Protein AF-A0A1G2T1X1-F1 (afdb_monomer_lite)

Foldseek 3Di:
DDDDPDPPPPPDVVVVVDDDDPPDPVSVVVVVVVVVVVVVVVLLPDDLVVLVVQLVCLCVPFQVVLVVLCCCLVVCVVPDDPPVVVNPVSNVVSCVRNVVSVVSNVSSVCSVPVD

Organism: NCBI:txid1802737

Sequence (115 aa):
MNFEKEKSVRLNPEKFGMQQPKGDPMGMNQMITGMYRNMGEVSSSRPLWVKVFAILLSLIALVLPGGFLLFMTFGFGLDFTNDSFQFIVPLLFGFVLFGAGVKIVYSNTKSIFTK

Radius of gyration: 24.01 Å; chains: 1; bounding box: 60×60×45 Å

Secondary structure (DSSP, 8-state):
------------GGGGT-PPP-S-HHHHHHHHHHHHHHHHHHHHSS-HHHHHHHHHHHIIIIIHHHHHHHHHHHHHTTTS-S-HHHHHHHHHHHHHHHHHHHHHHHHHHHHHH--

pLDDT: mean 70.01, std 17.15, range [36.19, 93.0]

Structure (mmCIF, N/CA/C/O backbone):
data_AF-A0A1G2T1X1-F1
#
_entry.id   AF-A0A1G2T1X1-F1
#
loop_
_atom_site.group_PDB
_atom_site.id
_atom_site.type_symbol
_atom_site.label_atom_id
_atom_site.label_alt_id
_atom_site.label_comp_id
_atom_site.label_asym_id
_atom_site.label_entity_id
_atom_site.label_seq_id
_atom_site.pdbx_PDB_ins_code
_atom_site.Cartn_x
_atom_site.Cartn_y
_atom_site.Cartn_z
_atom_site.occupancy
_atom_site.B_iso_or_equiv
_atom_site.auth_seq_id
_atom_site.auth_comp_id
_atom_site.auth_asym_id
_atom_site.auth_atom_id
_atom_site.pdbx_PDB_model_num
ATOM 1 N N . MET A 1 1 ? -36.552 -49.347 12.010 1.00 36.19 1 MET A N 1
ATOM 2 C CA . MET A 1 1 ? -35.426 -48.476 11.613 1.00 36.19 1 MET A CA 1
ATOM 3 C C . MET A 1 1 ? -35.785 -47.052 11.997 1.00 36.19 1 MET A C 1
ATOM 5 O O . MET A 1 1 ? -36.778 -46.539 11.500 1.00 36.19 1 MET A O 1
ATOM 9 N N . ASN A 1 2 ? -35.053 -46.480 12.954 1.00 38.59 2 ASN A N 1
ATOM 10 C CA . ASN A 1 2 ? -35.226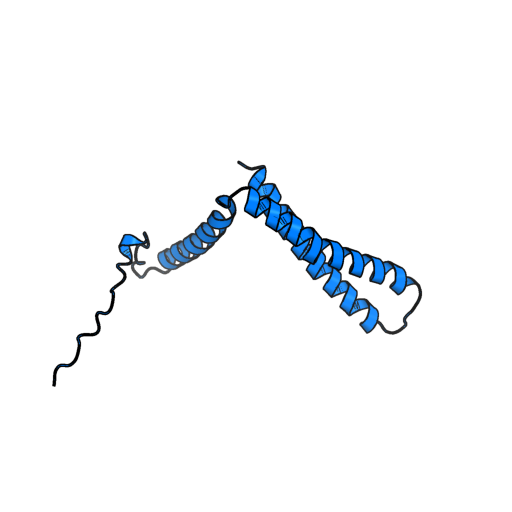 -45.105 13.421 1.00 38.59 2 ASN A CA 1
ATOM 11 C C . ASN A 1 2 ? -34.488 -44.167 12.465 1.00 38.59 2 ASN A C 1
ATOM 13 O O . ASN A 1 2 ? -33.270 -44.265 12.356 1.00 38.59 2 ASN A O 1
ATOM 17 N N . PHE A 1 3 ? -35.210 -43.272 11.795 1.00 48.31 3 PHE A N 1
ATOM 18 C CA . PHE A 1 3 ? -34.599 -42.159 11.075 1.00 48.31 3 PHE A CA 1
ATOM 19 C C . PHE A 1 3 ? -34.485 -40.977 12.039 1.00 48.31 3 PHE A C 1
ATOM 21 O O . PHE A 1 3 ? -35.492 -40.454 12.523 1.00 48.31 3 PHE A O 1
ATOM 28 N N . GLU A 1 4 ? -33.246 -40.615 12.371 1.00 45.94 4 GLU A N 1
ATOM 29 C CA . GLU A 1 4 ? -32.915 -39.418 13.135 1.00 45.94 4 GLU A CA 1
ATOM 30 C C . GLU A 1 4 ? -33.541 -38.187 12.473 1.00 45.94 4 GLU A C 1
ATOM 32 O O . GLU A 1 4 ? -33.328 -37.905 11.295 1.00 45.94 4 GLU A O 1
ATOM 37 N N . LYS A 1 5 ? -34.336 -37.447 13.251 1.00 43.75 5 LYS A N 1
ATOM 38 C CA . LYS A 1 5 ? -34.820 -36.123 12.872 1.00 43.75 5 LYS A CA 1
ATOM 39 C C . LYS A 1 5 ? -33.620 -35.192 12.758 1.00 43.75 5 LYS A C 1
ATOM 41 O O . LYS A 1 5 ? -33.076 -34.758 13.774 1.00 43.75 5 LYS A O 1
ATOM 46 N N . GLU A 1 6 ? -33.269 -34.846 11.529 1.00 43.47 6 GLU A N 1
ATOM 47 C CA . GLU A 1 6 ? -32.408 -33.715 11.216 1.00 43.47 6 GLU A CA 1
ATOM 48 C C . GLU A 1 6 ? -32.986 -32.463 11.901 1.00 43.47 6 GLU A C 1
ATOM 50 O O . GLU A 1 6 ? -34.035 -31.928 11.529 1.00 43.47 6 GLU A O 1
ATOM 55 N N . LYS A 1 7 ? -32.343 -32.020 12.985 1.00 43.25 7 LYS A N 1
ATOM 56 C CA . LYS A 1 7 ? -32.643 -30.742 13.631 1.00 43.25 7 LYS A CA 1
ATOM 57 C C . LYS A 1 7 ? -32.166 -29.650 12.678 1.00 43.25 7 LYS A C 1
ATOM 59 O O . LYS A 1 7 ? -31.046 -29.161 12.797 1.00 43.25 7 LYS A O 1
ATOM 64 N N . SER A 1 8 ? -33.020 -29.241 11.742 1.00 48.62 8 SER A N 1
ATOM 65 C CA . SER A 1 8 ? -32.819 -27.986 11.025 1.00 48.62 8 SER A CA 1
ATOM 66 C C . SER A 1 8 ? -32.834 -26.871 12.073 1.00 48.62 8 SER A C 1
ATOM 68 O O . SER A 1 8 ? -33.894 -26.521 12.604 1.00 48.62 8 SER A O 1
ATOM 70 N N . VAL A 1 9 ? -31.660 -26.361 12.442 1.00 51.38 9 VAL A N 1
ATOM 71 C CA . VAL A 1 9 ? -31.529 -25.184 13.299 1.00 51.38 9 VAL A CA 1
ATOM 72 C C . VAL A 1 9 ? -32.101 -24.021 12.500 1.00 51.38 9 VAL A C 1
ATOM 74 O O . VAL A 1 9 ? -31.425 -23.416 11.673 1.00 51.38 9 VAL A O 1
ATOM 77 N N . ARG A 1 10 ? -33.392 -23.743 12.698 1.00 48.94 10 ARG A N 1
ATOM 78 C CA . ARG A 1 10 ? -34.039 -22.548 12.167 1.00 48.94 10 ARG A CA 1
ATOM 79 C C . ARG A 1 10 ? -33.440 -21.365 12.914 1.00 48.94 10 ARG A C 1
ATOM 81 O O . ARG A 1 10 ? -33.879 -21.023 14.010 1.00 48.94 10 ARG A O 1
ATOM 88 N N . LEU A 1 11 ? -32.379 -20.800 12.345 1.00 53.72 11 LEU A N 1
ATOM 89 C CA . LEU A 1 11 ? -31.819 -19.525 12.767 1.00 53.72 11 LEU A CA 1
ATOM 90 C C . LEU A 1 11 ? -32.950 -18.504 12.680 1.00 53.72 11 LEU A C 1
ATOM 92 O O . LEU A 1 11 ? -33.397 -18.178 11.586 1.00 53.72 11 LEU A O 1
ATOM 96 N N . ASN A 1 12 ? -33.467 -18.081 13.834 1.00 50.31 12 ASN A N 1
ATOM 97 C CA . ASN A 1 12 ? -34.538 -17.099 13.902 1.00 50.31 12 ASN A CA 1
ATOM 98 C C . ASN A 1 12 ? -33.972 -15.741 13.437 1.00 50.31 12 ASN A C 1
ATOM 100 O O . ASN A 1 12 ? -33.152 -15.165 14.160 1.00 50.31 12 ASN A O 1
ATOM 104 N N . PRO A 1 13 ? -34.363 -15.231 12.255 1.00 51.38 13 PRO A N 1
ATOM 105 C CA . PRO A 1 13 ? -33.802 -14.002 11.698 1.00 51.38 13 PRO A CA 1
ATOM 106 C C . PRO A 1 13 ? -34.148 -12.761 12.536 1.00 51.38 13 PRO A C 1
ATOM 108 O O . PRO A 1 13 ? -33.414 -11.775 12.492 1.00 51.38 13 PRO A O 1
ATOM 111 N N . GLU A 1 14 ? -35.187 -12.826 13.376 1.00 50.16 14 GLU A N 1
ATOM 112 C CA . GLU A 1 14 ? -35.569 -11.732 14.278 1.00 50.16 14 GLU A CA 1
ATOM 113 C C . GLU A 1 14 ? -34.532 -11.492 15.386 1.00 50.16 14 GLU A C 1
ATOM 115 O O . GLU A 1 14 ? -34.339 -10.356 15.813 1.00 50.16 14 GLU A O 1
ATOM 120 N N . LYS A 1 15 ? -33.783 -12.527 15.804 1.00 49.31 15 LYS A N 1
ATOM 121 C CA . LYS A 1 15 ? -32.687 -12.378 16.783 1.00 49.31 15 LYS A CA 1
ATOM 122 C C . LYS A 1 15 ? -31.445 -11.684 16.215 1.00 49.31 15 LYS A C 1
ATOM 124 O O . LYS A 1 15 ? -30.588 -11.276 16.992 1.00 49.31 15 LYS A O 1
ATOM 129 N N . PHE A 1 16 ? -31.350 -11.538 14.893 1.00 55.50 16 PHE A N 1
ATOM 130 C CA . PHE A 1 16 ? -30.242 -10.865 14.208 1.00 55.50 16 PHE A CA 1
ATOM 131 C C . PHE A 1 16 ? -30.593 -9.436 13.761 1.00 55.50 16 PHE A C 1
ATOM 133 O O . PHE A 1 16 ? -29.836 -8.829 13.008 1.00 55.50 16 PHE A O 1
ATOM 140 N N . GLY A 1 17 ? -31.735 -8.890 14.200 1.00 47.12 17 GLY A N 1
ATOM 141 C CA . GLY A 1 17 ? -32.151 -7.522 13.870 1.00 47.12 17 GLY A CA 1
ATOM 142 C C . GLY A 1 17 ? -32.524 -7.311 12.399 1.00 47.12 17 GLY A C 1
ATOM 143 O O . GLY A 1 17 ? -32.709 -6.175 11.971 1.00 47.12 17 GLY A O 1
ATOM 144 N N . MET A 1 18 ? -32.651 -8.383 11.613 1.00 54.22 18 MET A N 1
ATOM 145 C CA . MET A 1 18 ? -33.078 -8.288 10.223 1.00 54.22 18 MET A CA 1
ATOM 146 C C . MET A 1 18 ? -34.601 -8.367 10.159 1.00 54.22 18 MET A C 1
ATOM 148 O O . MET A 1 18 ? -35.184 -9.450 10.191 1.00 54.22 18 MET A O 1
ATOM 152 N N . GLN A 1 19 ? -35.248 -7.202 10.069 1.00 55.16 19 GLN A N 1
ATOM 153 C CA . GLN A 1 19 ? -36.648 -7.122 9.658 1.00 55.16 19 GLN A CA 1
ATOM 154 C C . GLN A 1 19 ? -36.761 -7.696 8.243 1.00 55.16 19 GLN A C 1
ATOM 156 O O . GLN A 1 19 ? -36.113 -7.211 7.315 1.00 55.16 19 GLN A O 1
ATOM 161 N N . GLN A 1 20 ? -37.553 -8.759 8.088 1.00 52.06 20 GLN A N 1
ATOM 162 C CA . GLN A 1 20 ? -37.836 -9.331 6.775 1.00 52.06 20 GLN A CA 1
ATOM 163 C C . GLN A 1 20 ? -38.532 -8.275 5.902 1.00 52.06 20 GLN A C 1
ATOM 165 O O . GLN A 1 20 ? -39.511 -7.669 6.354 1.00 52.06 20 GLN A O 1
ATOM 170 N N . PRO A 1 21 ? -38.057 -8.033 4.668 1.00 50.00 21 PRO A N 1
ATOM 171 C CA . PRO A 1 21 ? -38.654 -7.031 3.804 1.00 50.00 21 PRO A CA 1
ATOM 172 C C . PRO A 1 21 ? -40.054 -7.497 3.400 1.00 50.00 21 PRO A C 1
ATOM 174 O O . PRO A 1 21 ? -40.229 -8.559 2.802 1.00 50.00 21 PRO A O 1
ATOM 177 N N . LYS A 1 22 ? -41.070 -6.694 3.720 1.00 52.50 22 LYS A N 1
ATOM 178 C CA . LYS A 1 22 ? -42.429 -6.878 3.207 1.00 52.50 22 LYS A CA 1
ATOM 179 C C . LYS A 1 22 ? -42.455 -6.502 1.728 1.00 52.50 22 LYS A C 1
ATOM 181 O O . LYS A 1 22 ? -42.821 -5.380 1.437 1.00 52.50 22 LYS A O 1
ATOM 186 N N . GLY A 1 23 ? -42.016 -7.391 0.835 1.00 53.09 23 GLY A N 1
ATOM 187 C CA . GLY A 1 23 ? -42.311 -7.407 -0.613 1.00 53.09 23 GLY A CA 1
ATOM 188 C C . GLY A 1 23 ? -42.021 -6.159 -1.468 1.00 53.09 23 GLY A C 1
ATOM 189 O O . GLY A 1 23 ? -42.134 -6.245 -2.685 1.00 53.09 23 GLY A O 1
ATOM 190 N N . ASP A 1 24 ? -41.638 -5.028 -0.879 1.00 55.34 24 ASP A N 1
ATOM 191 C CA . ASP A 1 24 ? -41.511 -3.746 -1.549 1.00 55.34 24 ASP A CA 1
ATOM 192 C C . ASP A 1 24 ? -40.065 -3.534 -2.013 1.00 55.34 24 ASP A C 1
ATOM 194 O O . ASP A 1 24 ? -39.126 -3.673 -1.214 1.00 55.34 24 ASP A O 1
ATOM 198 N N . PRO A 1 25 ? -39.850 -3.115 -3.274 1.00 54.81 25 PRO A N 1
ATOM 199 C CA . PRO A 1 25 ? -38.514 -2.864 -3.820 1.00 54.81 25 PRO A CA 1
ATOM 200 C C . PRO A 1 25 ? -37.734 -1.809 -3.015 1.00 54.81 25 PRO A C 1
ATOM 202 O O . PRO A 1 25 ? -36.504 -1.838 -2.960 1.00 54.81 25 PRO A O 1
ATOM 205 N N . MET A 1 26 ? -38.439 -0.918 -2.310 1.00 53.53 26 MET A N 1
ATOM 206 C CA . MET A 1 26 ? -37.847 0.092 -1.431 1.00 53.53 26 MET A CA 1
ATOM 207 C C . MET A 1 26 ? -37.266 -0.512 -0.139 1.00 53.53 26 MET A C 1
ATOM 209 O O . MET A 1 26 ? -36.222 -0.059 0.333 1.00 53.53 26 MET A O 1
ATOM 213 N N . GLY A 1 27 ? -37.873 -1.581 0.389 1.00 54.59 27 GLY A N 1
ATOM 214 C CA . GLY A 1 27 ? -37.387 -2.310 1.566 1.00 54.59 27 GLY A CA 1
ATOM 215 C C . GLY A 1 27 ? -36.140 -3.149 1.276 1.00 54.59 27 GLY A C 1
ATOM 216 O O . GLY A 1 27 ? -35.219 -3.188 2.092 1.00 54.59 27 GLY A O 1
ATOM 217 N N . MET A 1 28 ? -36.047 -3.748 0.082 1.00 54.69 28 MET A N 1
ATOM 218 C CA . MET A 1 28 ? -34.822 -4.430 -0.365 1.00 54.69 28 MET A CA 1
ATOM 219 C C . MET A 1 28 ? -33.654 -3.453 -0.520 1.00 54.69 28 MET A C 1
ATOM 221 O O . MET A 1 28 ? -32.549 -3.747 -0.069 1.00 54.69 28 MET A O 1
ATOM 225 N N . ASN A 1 29 ? -33.893 -2.264 -1.080 1.00 55.94 29 ASN A N 1
ATOM 226 C CA . ASN A 1 29 ? -32.842 -1.260 -1.233 1.00 55.94 29 ASN A CA 1
ATOM 227 C C . ASN A 1 29 ? -32.341 -0.740 0.123 1.00 55.94 29 ASN A C 1
ATOM 229 O O . ASN A 1 29 ? -31.138 -0.574 0.316 1.00 55.94 29 ASN A O 1
ATOM 233 N N . GLN A 1 30 ? -33.236 -0.543 1.094 1.00 59.88 30 GLN A N 1
ATOM 234 C CA . GLN A 1 30 ? -32.860 -0.171 2.462 1.00 59.88 30 GLN A CA 1
ATOM 235 C C . GLN A 1 30 ? -32.080 -1.279 3.176 1.00 59.88 30 GLN A C 1
ATOM 237 O O . GLN A 1 30 ? -31.117 -0.977 3.874 1.00 59.88 30 GLN A O 1
ATOM 242 N N . MET A 1 31 ? -32.435 -2.549 2.966 1.00 61.25 31 MET A N 1
ATOM 243 C CA . MET A 1 31 ? -31.714 -3.684 3.548 1.00 61.25 31 MET A CA 1
ATOM 244 C C . MET A 1 31 ? -30.306 -3.819 2.961 1.00 61.25 31 MET A C 1
ATOM 246 O O . MET A 1 31 ? -29.342 -3.963 3.708 1.00 61.25 31 MET A O 1
ATOM 250 N N . ILE A 1 32 ? -30.164 -3.687 1.641 1.00 58.69 32 ILE A N 1
ATOM 251 C CA . ILE A 1 32 ? -28.866 -3.702 0.955 1.00 58.69 32 ILE A CA 1
ATOM 252 C C . ILE A 1 32 ? -28.018 -2.505 1.403 1.00 58.69 32 ILE A C 1
ATOM 254 O O . ILE A 1 32 ? -26.859 -2.665 1.782 1.00 58.69 32 ILE A O 1
ATOM 258 N N . THR A 1 33 ? -28.608 -1.310 1.454 1.00 55.94 33 THR A N 1
ATOM 259 C CA . THR A 1 33 ? -27.921 -0.101 1.933 1.00 55.94 33 THR A CA 1
ATOM 260 C C . THR A 1 33 ? -27.521 -0.235 3.403 1.00 55.94 33 THR A C 1
ATOM 262 O O . THR A 1 33 ? -26.415 0.151 3.768 1.00 55.94 33 THR A O 1
ATOM 265 N N . GLY A 1 34 ? -28.370 -0.833 4.241 1.00 58.03 34 GLY A N 1
ATOM 266 C CA . GLY A 1 34 ? -28.085 -1.144 5.642 1.00 58.03 34 GLY A CA 1
ATOM 267 C C . GLY A 1 34 ? -26.967 -2.173 5.802 1.00 58.03 34 GLY A C 1
ATOM 268 O O . GLY A 1 34 ? -26.102 -2.000 6.653 1.00 58.03 34 GLY A O 1
ATOM 269 N N . MET A 1 35 ? -26.907 -3.192 4.941 1.00 58.09 35 MET A N 1
ATOM 270 C CA . MET A 1 35 ? -25.799 -4.151 4.908 1.00 58.09 35 MET A CA 1
ATOM 271 C C . MET A 1 35 ? -24.478 -3.477 4.519 1.00 58.09 35 MET A C 1
ATOM 273 O O . MET A 1 35 ? -23.485 -3.650 5.224 1.00 58.09 35 MET A O 1
ATOM 277 N N . TYR A 1 36 ? -24.457 -2.649 3.470 1.00 53.66 36 TYR A N 1
ATOM 278 C CA . TYR A 1 36 ? -23.255 -1.897 3.080 1.00 53.66 36 TYR A CA 1
ATOM 279 C C . TYR A 1 36 ? -22.835 -0.865 4.134 1.00 53.66 36 TYR A C 1
ATOM 281 O O . TYR A 1 36 ? -21.644 -0.684 4.393 1.00 53.66 36 TYR A O 1
ATOM 289 N N . ARG A 1 37 ? -23.803 -0.211 4.779 1.00 51.53 37 ARG A N 1
ATOM 290 C CA . ARG A 1 37 ? -23.565 0.768 5.844 1.00 51.53 37 ARG A CA 1
ATOM 291 C C . ARG A 1 37 ? -23.009 0.105 7.103 1.00 51.53 37 ARG A C 1
ATOM 293 O O . ARG A 1 37 ? -22.003 0.574 7.626 1.00 51.53 37 ARG A O 1
ATOM 300 N N . ASN A 1 38 ? -23.565 -1.035 7.507 1.00 50.19 38 ASN A N 1
ATOM 301 C CA . ASN A 1 38 ? -23.063 -1.815 8.637 1.00 50.19 38 ASN A CA 1
ATOM 302 C C . ASN A 1 38 ? -21.677 -2.408 8.344 1.00 50.19 38 ASN A C 1
ATOM 304 O O . ASN A 1 38 ? -20.828 -2.411 9.229 1.00 50.19 38 ASN A O 1
ATOM 308 N N . MET A 1 39 ? -21.382 -2.823 7.104 1.00 53.16 39 MET A N 1
ATOM 309 C CA . MET A 1 39 ? -20.017 -3.206 6.700 1.00 53.16 39 MET A CA 1
ATOM 310 C C . MET A 1 39 ? -19.024 -2.036 6.807 1.00 53.16 39 MET A C 1
ATOM 312 O O . MET A 1 39 ? -17.870 -2.240 7.193 1.00 53.16 39 MET A O 1
ATOM 316 N N . GLY A 1 40 ? -19.470 -0.810 6.519 1.00 50.50 40 GLY A N 1
ATOM 317 C CA . GLY A 1 40 ? -18.700 0.414 6.749 1.00 50.50 40 GLY A CA 1
ATOM 318 C C . GLY A 1 40 ? -18.454 0.705 8.235 1.00 50.50 40 GLY A C 1
ATOM 319 O O . GLY A 1 40 ? -17.359 1.129 8.607 1.00 50.50 40 GLY A O 1
ATOM 320 N N . GLU A 1 41 ? -19.420 0.410 9.106 1.00 48.81 41 GLU A N 1
ATOM 321 C CA . GLU A 1 41 ? -19.304 0.605 10.560 1.00 48.81 41 GLU A CA 1
ATOM 322 C C . GLU A 1 41 ? -18.331 -0.379 11.231 1.00 48.81 41 GLU A C 1
ATOM 324 O O . GLU A 1 41 ? -17.623 0.016 12.161 1.00 48.81 41 GLU A O 1
ATOM 329 N N . VAL A 1 42 ? -18.163 -1.605 10.710 1.00 50.19 42 VAL A N 1
ATOM 330 C CA . VAL A 1 42 ? -17.127 -2.551 11.198 1.00 50.19 42 VAL A CA 1
ATOM 331 C C . VAL A 1 42 ? -15.703 -2.008 10.993 1.00 50.19 42 VAL A C 1
ATOM 333 O O . VAL A 1 42 ? -14.765 -2.419 11.675 1.00 50.19 42 VAL A O 1
ATOM 336 N N . SER A 1 43 ? -15.495 -1.057 10.076 1.00 52.75 43 SER A N 1
ATOM 337 C CA . SER A 1 43 ? -14.214 -0.344 9.953 1.00 52.75 43 SER A CA 1
ATOM 338 C C . SER A 1 43 ? -13.982 0.648 11.100 1.00 52.75 43 SER A C 1
ATOM 340 O O . SER A 1 43 ? -12.837 0.875 11.494 1.00 52.75 43 SER A O 1
ATOM 342 N N . SER A 1 44 ? -15.048 1.247 11.633 1.00 55.88 44 SER A N 1
ATOM 343 C CA . SER A 1 44 ? -14.985 2.286 12.667 1.00 55.88 44 SER A CA 1
ATOM 344 C C . SER A 1 44 ? -14.669 1.704 14.048 1.00 55.88 44 SER A C 1
ATOM 346 O O . SER A 1 44 ? -13.821 2.237 14.770 1.00 55.88 44 SER A O 1
ATOM 348 N N . SER A 1 45 ? -15.256 0.549 14.369 1.00 62.91 45 SER A N 1
ATOM 349 C CA . SER A 1 45 ? -15.172 -0.114 15.679 1.00 62.91 45 SER A CA 1
ATOM 350 C C . SER A 1 45 ? -13.917 -0.967 15.902 1.00 62.91 45 SER A C 1
ATOM 352 O O . SER A 1 45 ? -13.773 -1.589 16.954 1.00 62.91 45 SER A O 1
ATOM 354 N N . ARG A 1 46 ? -12.974 -0.999 14.948 1.00 71.00 46 ARG A N 1
ATOM 355 C CA . ARG A 1 46 ? -11.738 -1.785 15.104 1.00 71.00 46 ARG A CA 1
ATOM 356 C C . ARG A 1 46 ? -10.875 -1.250 16.257 1.00 71.00 46 ARG A C 1
ATOM 358 O O . ARG A 1 46 ? -10.728 -0.028 16.376 1.00 71.00 46 ARG A O 1
ATOM 365 N N . PRO A 1 47 ? -10.235 -2.131 17.052 1.00 80.94 47 PRO A N 1
ATOM 366 C CA . PRO A 1 47 ? -9.277 -1.713 18.071 1.00 80.94 47 PRO A CA 1
ATOM 367 C C . PRO A 1 47 ? -8.151 -0.878 17.451 1.00 80.94 47 PRO A C 1
ATOM 369 O O . PRO A 1 47 ? -7.702 -1.163 16.339 1.00 80.94 47 PRO A O 1
ATOM 372 N N . LEU A 1 48 ? -7.657 0.129 18.181 1.00 82.69 48 LEU A N 1
ATOM 373 C CA . LEU A 1 48 ? -6.619 1.047 17.689 1.00 82.69 48 LEU A CA 1
ATOM 374 C C . LEU A 1 48 ? -5.368 0.296 17.200 1.00 82.69 48 LEU A C 1
ATOM 376 O O . LEU A 1 48 ? -4.839 0.610 16.138 1.00 82.69 48 LEU A O 1
ATOM 380 N N . TRP A 1 49 ? -4.953 -0.750 17.921 1.00 82.06 49 TRP A N 1
ATOM 381 C CA . TRP A 1 49 ? -3.792 -1.565 17.555 1.00 82.06 49 TRP A CA 1
ATOM 382 C C . TRP A 1 49 ? -3.963 -2.279 16.206 1.00 82.06 49 TRP A C 1
ATOM 384 O O . TRP A 1 49 ? -3.021 -2.349 15.424 1.00 82.06 49 TRP A O 1
ATOM 394 N N . VAL A 1 50 ? -5.186 -2.708 15.869 1.00 85.62 50 VAL A N 1
ATOM 395 C CA . VAL A 1 50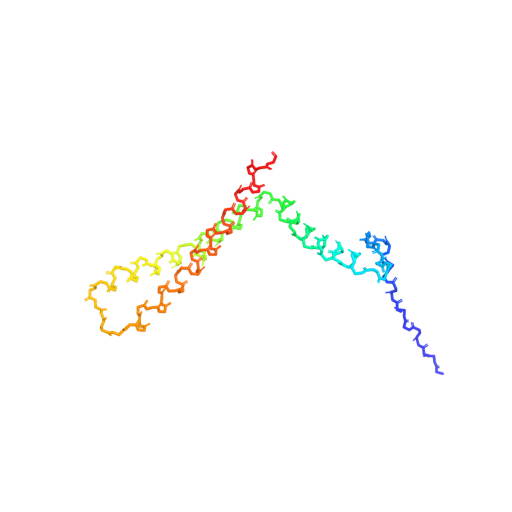 ? -5.500 -3.317 14.565 1.00 85.62 50 VAL A CA 1
ATOM 396 C C . VAL A 1 50 ? -5.380 -2.290 13.438 1.00 85.62 50 VAL A C 1
ATOM 398 O O . VAL A 1 50 ? -4.860 -2.608 12.370 1.00 85.62 50 VAL A O 1
ATOM 401 N N . LYS A 1 51 ? -5.822 -1.046 13.671 1.00 82.69 51 LYS A N 1
ATOM 402 C CA . LYS A 1 51 ? -5.699 0.046 12.689 1.00 82.69 51 LYS A CA 1
ATOM 403 C C . LYS A 1 51 ? -4.231 0.409 12.446 1.00 82.69 51 LYS A C 1
ATOM 405 O O . LYS A 1 51 ? -3.820 0.538 11.298 1.00 82.69 51 LYS A O 1
ATOM 410 N N . VAL A 1 52 ? -3.432 0.509 13.511 1.00 86.38 52 VAL A N 1
ATOM 411 C CA . VAL A 1 52 ? -1.986 0.784 13.419 1.00 86.38 52 VAL A CA 1
ATOM 412 C C . VAL A 1 52 ? -1.253 -0.351 12.704 1.00 86.38 52 VAL A C 1
ATOM 414 O O . VAL A 1 52 ? -0.461 -0.094 11.801 1.00 86.38 52 VAL A O 1
ATOM 417 N N . PHE A 1 53 ? -1.558 -1.606 13.040 1.00 89.31 53 PHE A N 1
ATOM 418 C CA . PHE A 1 53 ? -0.972 -2.762 12.365 1.00 89.31 53 PHE A CA 1
ATOM 419 C C . PHE A 1 53 ? -1.318 -2.791 10.871 1.00 89.31 53 PHE A C 1
ATOM 421 O O . PHE A 1 53 ? -0.439 -3.012 10.043 1.00 89.31 53 PHE A O 1
ATOM 428 N N . ALA A 1 54 ? -2.568 -2.494 10.504 1.00 87.00 54 ALA A N 1
ATOM 429 C CA . ALA A 1 54 ? -2.980 -2.404 9.104 1.00 87.00 54 ALA A CA 1
ATOM 430 C C . ALA A 1 54 ? -2.241 -1.293 8.338 1.00 87.00 54 ALA A C 1
ATOM 432 O O . ALA A 1 54 ? -1.893 -1.487 7.174 1.00 87.00 54 ALA A O 1
ATOM 433 N N . ILE A 1 55 ? -1.967 -0.152 8.981 1.00 88.19 55 ILE A N 1
ATOM 434 C CA . ILE A 1 55 ? -1.156 0.929 8.400 1.00 88.19 55 ILE A CA 1
ATOM 435 C C . ILE A 1 55 ? 0.279 0.448 8.162 1.00 88.19 55 ILE A C 1
ATOM 437 O O . ILE A 1 55 ? 0.776 0.583 7.048 1.00 88.19 55 ILE A O 1
ATOM 441 N N . LEU A 1 56 ? 0.927 -0.149 9.168 1.00 91.12 56 LEU A N 1
ATOM 442 C CA . LEU A 1 56 ? 2.299 -0.662 9.046 1.00 91.12 56 LEU A CA 1
ATOM 443 C C . LEU A 1 56 ? 2.411 -1.734 7.959 1.00 91.12 56 LEU A C 1
ATOM 445 O O . LEU A 1 56 ? 3.307 -1.677 7.117 1.00 91.12 56 LEU A O 1
ATOM 449 N N . LEU A 1 57 ? 1.468 -2.675 7.938 1.00 91.44 57 LEU A N 1
ATOM 450 C CA . LEU A 1 57 ? 1.427 -3.729 6.934 1.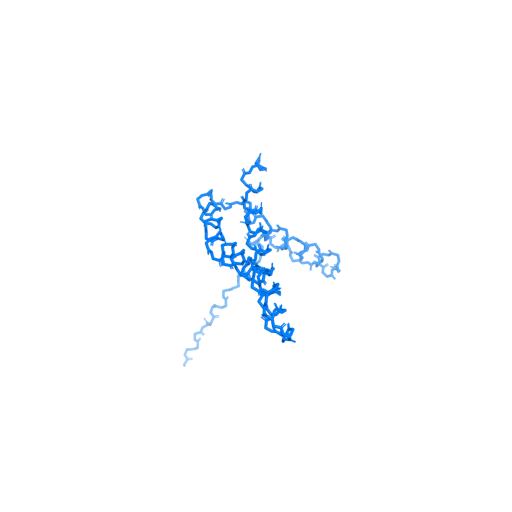00 91.44 57 LEU A CA 1
ATOM 451 C C . LEU A 1 57 ? 1.215 -3.149 5.532 1.00 91.44 57 LEU A C 1
ATOM 453 O O . LEU A 1 57 ? 1.902 -3.550 4.601 1.00 91.44 57 LEU A O 1
ATOM 457 N N . SER A 1 58 ? 0.313 -2.175 5.382 1.00 91.38 58 SER A N 1
ATOM 458 C CA . SER A 1 58 ? 0.089 -1.480 4.109 1.00 91.38 58 SER A CA 1
ATOM 459 C C . SER A 1 58 ? 1.340 -0.743 3.629 1.00 91.38 58 SER A C 1
ATOM 461 O O . SER A 1 58 ? 1.688 -0.806 2.449 1.00 91.38 58 SER A O 1
ATOM 463 N N . LEU A 1 59 ? 2.056 -0.078 4.540 1.00 90.00 59 LEU A N 1
ATOM 464 C CA . LEU A 1 59 ? 3.291 0.623 4.203 1.00 90.00 59 LEU A CA 1
ATOM 465 C C . LEU A 1 59 ? 4.342 -0.342 3.645 1.00 90.00 59 LEU A C 1
ATOM 467 O O . LEU A 1 59 ? 4.909 -0.075 2.590 1.00 90.00 59 LEU A O 1
ATOM 471 N N . ILE A 1 60 ? 4.554 -1.480 4.306 1.00 91.56 60 ILE A N 1
ATOM 472 C CA . ILE A 1 60 ? 5.585 -2.453 3.918 1.00 91.56 60 ILE A CA 1
ATOM 473 C C . ILE A 1 60 ? 5.173 -3.273 2.690 1.00 91.56 60 ILE A C 1
ATOM 475 O O . ILE A 1 60 ? 6.002 -3.525 1.824 1.00 91.56 60 ILE A O 1
ATOM 479 N N . ALA A 1 61 ? 3.911 -3.697 2.602 1.00 89.69 61 ALA A N 1
ATOM 480 C CA . ALA A 1 61 ? 3.458 -4.624 1.565 1.00 89.69 61 ALA A CA 1
ATOM 481 C C . ALA A 1 61 ? 3.004 -3.935 0.271 1.00 89.69 61 ALA A C 1
ATOM 483 O O . ALA A 1 61 ? 3.024 -4.562 -0.785 1.00 89.69 61 ALA A O 1
ATOM 484 N N . LEU A 1 62 ? 2.566 -2.673 0.336 1.00 92.38 62 LEU A N 1
ATOM 485 C CA . LEU A 1 62 ? 1.947 -1.983 -0.801 1.00 92.38 62 LEU A CA 1
ATOM 486 C C . LEU A 1 62 ? 2.657 -0.676 -1.143 1.00 92.38 62 LEU A C 1
ATOM 488 O O . LEU A 1 62 ? 3.076 -0.490 -2.284 1.00 92.38 62 LEU A O 1
ATOM 492 N N . VAL A 1 63 ? 2.820 0.222 -0.167 1.00 89.69 63 VAL A N 1
ATOM 493 C CA . VAL A 1 63 ? 3.347 1.573 -0.428 1.00 89.69 63 VAL A CA 1
ATOM 494 C C . VAL A 1 63 ? 4.829 1.534 -0.785 1.00 89.69 63 VAL A C 1
ATOM 496 O O . VAL A 1 63 ? 5.208 2.114 -1.797 1.00 89.69 63 VAL A O 1
ATOM 499 N N . LEU A 1 64 ? 5.664 0.842 -0.004 1.00 91.00 64 LEU A N 1
ATOM 500 C CA . LEU A 1 64 ? 7.096 0.727 -0.294 1.00 91.00 64 LEU A CA 1
ATOM 501 C C . LEU A 1 64 ? 7.360 -0.022 -1.612 1.00 91.00 64 LEU A C 1
ATOM 503 O O . LEU A 1 64 ? 8.077 0.532 -2.443 1.00 91.00 64 LEU A O 1
ATOM 507 N N . PRO A 1 65 ? 6.764 -1.202 -1.885 1.00 89.88 65 PRO A N 1
ATOM 508 C CA . PRO A 1 65 ? 6.999 -1.913 -3.141 1.00 89.88 65 PRO A CA 1
ATOM 509 C C . PRO A 1 65 ? 6.420 -1.174 -4.349 1.00 89.88 65 PRO A C 1
ATOM 511 O O . PRO A 1 65 ? 7.080 -1.076 -5.378 1.00 89.88 65 PRO A O 1
ATOM 514 N N . GLY A 1 66 ? 5.213 -0.611 -4.224 1.00 89.19 66 GLY A N 1
ATOM 515 C CA . GLY A 1 66 ? 4.581 0.170 -5.288 1.00 89.19 66 GLY A CA 1
ATOM 516 C C . GLY A 1 66 ? 5.347 1.457 -5.592 1.00 89.19 66 GLY A C 1
ATOM 517 O O . GLY A 1 66 ? 5.616 1.754 -6.752 1.00 89.19 66 GLY A O 1
ATOM 518 N N . GLY A 1 67 ? 5.767 2.188 -4.557 1.00 88.44 67 GLY A N 1
ATOM 519 C CA . GLY A 1 67 ? 6.586 3.393 -4.696 1.00 88.44 67 GLY A CA 1
ATOM 520 C C . GLY A 1 67 ? 7.967 3.098 -5.279 1.00 88.44 67 GLY A C 1
ATOM 521 O O . GLY A 1 67 ? 8.420 3.821 -6.161 1.00 88.44 67 GLY A O 1
ATOM 522 N N . PHE A 1 68 ? 8.604 2.003 -4.854 1.00 88.94 68 PHE A N 1
ATOM 523 C CA . PHE A 1 68 ? 9.868 1.539 -5.425 1.00 88.94 68 PHE A CA 1
ATOM 524 C C . PHE A 1 68 ? 9.722 1.168 -6.903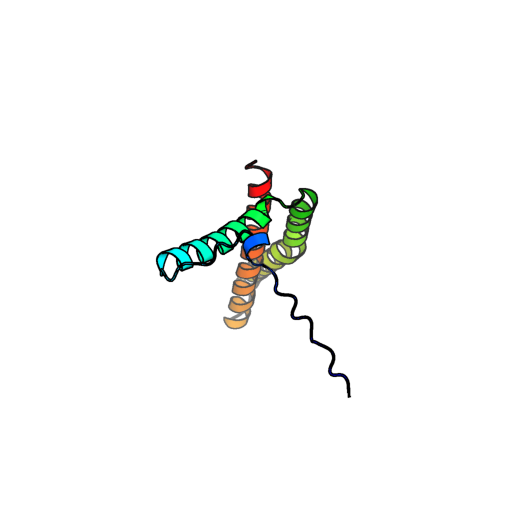 1.00 88.94 68 PHE A C 1
ATOM 526 O O . PHE A 1 68 ? 10.530 1.600 -7.718 1.00 88.94 68 PHE A O 1
ATOM 533 N N . LEU A 1 69 ? 8.671 0.431 -7.273 1.00 88.69 69 LEU A N 1
ATOM 534 C CA . LEU A 1 69 ? 8.388 0.095 -8.670 1.00 88.69 69 LEU A CA 1
ATOM 535 C C . LEU A 1 69 ? 8.176 1.342 -9.524 1.00 88.69 69 LEU A C 1
ATOM 537 O O . LEU A 1 69 ? 8.746 1.431 -10.608 1.00 88.69 69 LEU A O 1
ATOM 541 N N . LEU A 1 70 ? 7.409 2.320 -9.037 1.00 89.31 70 LEU A N 1
ATOM 542 C CA . LEU A 1 70 ? 7.231 3.592 -9.734 1.00 89.31 70 LEU A CA 1
ATOM 543 C C . LEU A 1 70 ? 8.567 4.322 -9.888 1.00 89.31 70 LEU A C 1
ATOM 545 O O . LEU A 1 70 ? 8.911 4.720 -10.996 1.00 89.31 70 LEU A O 1
ATOM 549 N N . PHE A 1 71 ? 9.350 4.438 -8.814 1.00 86.81 71 PHE A N 1
ATOM 550 C CA . PHE A 1 71 ? 10.661 5.087 -8.846 1.00 86.81 71 PHE A CA 1
ATOM 551 C C . PHE A 1 71 ? 11.615 4.420 -9.842 1.00 86.81 71 PHE A C 1
ATOM 553 O O . PHE A 1 71 ? 12.223 5.108 -10.654 1.00 86.81 71 PHE A O 1
ATOM 560 N N . MET A 1 72 ? 11.701 3.088 -9.833 1.00 83.44 72 MET A N 1
ATOM 561 C CA . MET A 1 72 ? 12.516 2.328 -10.783 1.00 83.44 72 MET A CA 1
ATOM 562 C C . MET A 1 72 ? 12.012 2.507 -12.213 1.00 83.44 72 MET A C 1
ATOM 564 O O . MET A 1 72 ? 12.808 2.719 -13.118 1.00 83.44 72 MET A O 1
ATOM 568 N N . THR A 1 73 ? 10.697 2.475 -12.427 1.00 81.94 73 THR A N 1
ATOM 569 C CA . THR A 1 73 ? 10.120 2.626 -13.768 1.00 81.94 73 THR A CA 1
ATOM 570 C C . THR A 1 73 ? 10.404 4.018 -14.330 1.00 81.94 73 THR A C 1
ATOM 572 O O . THR A 1 73 ? 10.851 4.128 -15.462 1.00 81.94 73 THR A O 1
ATOM 575 N N . PHE A 1 74 ? 10.244 5.082 -13.539 1.00 78.31 74 PHE A N 1
ATOM 576 C CA . PHE A 1 74 ? 10.587 6.444 -13.965 1.00 78.31 74 PHE A CA 1
ATOM 577 C C . PHE A 1 74 ? 12.101 6.682 -14.076 1.00 78.31 74 PHE A C 1
ATOM 579 O O . PHE A 1 74 ? 12.531 7.392 -14.978 1.00 78.31 74 PHE A O 1
ATOM 586 N N . GLY A 1 75 ? 12.910 6.094 -13.190 1.00 73.25 75 GLY A N 1
ATOM 587 C CA . GLY A 1 75 ? 14.366 6.254 -13.182 1.00 73.25 75 GLY A CA 1
ATOM 588 C C . GLY A 1 75 ? 15.075 5.505 -14.312 1.00 73.25 75 GLY A C 1
ATOM 589 O O . GLY A 1 75 ? 16.000 6.046 -14.905 1.00 73.25 75 GLY A O 1
ATOM 590 N N . PHE A 1 76 ? 14.626 4.291 -14.647 1.00 65.12 76 PHE A N 1
ATOM 591 C CA . PHE A 1 76 ? 15.198 3.475 -15.728 1.00 65.12 76 PHE A CA 1
ATOM 592 C C . PHE A 1 76 ? 14.486 3.665 -17.073 1.00 65.12 76 PHE A C 1
ATOM 594 O O . PHE A 1 76 ? 15.112 3.544 -18.125 1.00 65.12 76 PHE A O 1
ATOM 601 N N . GLY A 1 77 ? 13.193 3.997 -17.068 1.00 60.16 77 GLY A N 1
ATOM 602 C CA . GLY A 1 77 ? 12.409 4.182 -18.290 1.00 60.16 77 GLY A CA 1
ATOM 603 C C . GLY A 1 77 ? 12.700 5.471 -19.057 1.00 60.16 77 GLY A C 1
ATOM 604 O O . GLY A 1 77 ? 12.233 5.612 -20.183 1.00 60.16 77 GLY A O 1
ATOM 605 N N . LEU A 1 78 ? 13.479 6.395 -18.483 1.00 59.00 78 LEU A N 1
ATOM 606 C CA . LEU A 1 78 ? 14.020 7.543 -19.216 1.00 59.00 78 LEU A CA 1
ATOM 607 C C . LEU A 1 78 ? 15.270 7.199 -20.038 1.00 59.00 78 LEU A C 1
ATOM 609 O O . LEU A 1 78 ? 15.591 7.958 -20.947 1.00 59.00 78 LEU A O 1
ATOM 613 N N . ASP A 1 79 ? 15.956 6.091 -19.738 1.00 59.97 79 ASP A N 1
ATOM 614 C CA . ASP A 1 79 ? 17.307 5.845 -20.262 1.00 59.97 79 ASP A CA 1
ATOM 615 C C . ASP A 1 79 ? 17.378 4.640 -21.219 1.00 59.97 79 ASP A C 1
ATOM 617 O O . ASP A 1 79 ? 18.124 4.665 -22.193 1.00 59.97 79 ASP A O 1
ATOM 621 N N . PHE A 1 80 ? 16.551 3.601 -21.044 1.00 56.75 80 PHE A N 1
ATOM 622 C CA . PHE A 1 80 ? 16.586 2.432 -21.932 1.00 56.75 80 PHE A CA 1
ATOM 623 C C . PHE A 1 80 ? 15.222 1.751 -22.039 1.00 56.75 80 PHE A C 1
ATOM 625 O O . PHE A 1 80 ? 14.822 1.068 -21.104 1.00 56.75 80 PHE A O 1
ATOM 632 N N . THR A 1 81 ? 14.520 1.899 -23.173 1.00 56.66 81 THR A N 1
ATOM 633 C CA . THR A 1 81 ? 13.870 0.806 -23.942 1.00 56.66 81 THR A CA 1
ATOM 634 C C . THR A 1 81 ? 12.905 1.348 -25.009 1.00 56.66 81 THR A C 1
ATOM 636 O O . THR A 1 81 ? 11.991 2.111 -24.721 1.00 56.66 81 THR A O 1
ATOM 639 N N . ASN A 1 82 ? 13.062 0.883 -26.255 1.00 60.53 82 ASN A N 1
ATOM 640 C CA . ASN A 1 82 ? 12.053 1.026 -27.319 1.00 60.53 82 ASN A CA 1
ATOM 641 C C . ASN A 1 82 ? 10.841 0.085 -27.115 1.00 60.53 82 ASN A C 1
ATOM 643 O O . ASN A 1 82 ? 9.869 0.157 -27.863 1.00 60.53 82 ASN A O 1
ATOM 647 N N . ASP A 1 83 ? 10.880 -0.783 -26.099 1.00 66.00 83 ASP A N 1
ATOM 648 C CA . ASP A 1 83 ? 9.823 -1.741 -25.784 1.00 66.00 83 ASP A CA 1
ATOM 649 C C . ASP A 1 83 ? 8.843 -1.167 -24.757 1.00 66.00 83 ASP A C 1
ATOM 651 O O . ASP A 1 83 ? 8.976 -1.343 -23.544 1.00 66.00 83 ASP A O 1
ATOM 655 N N . SER A 1 84 ? 7.791 -0.519 -25.259 1.00 65.81 84 SER A N 1
ATOM 656 C CA . SER A 1 84 ? 6.746 0.118 -24.444 1.00 65.81 84 SER A CA 1
ATOM 657 C C . SER A 1 84 ? 6.108 -0.829 -23.415 1.00 65.81 84 SER A C 1
ATOM 659 O O . SER A 1 84 ? 5.644 -0.388 -22.365 1.00 65.81 84 SER A O 1
ATOM 661 N N . PHE A 1 85 ? 6.097 -2.140 -23.677 1.00 63.72 85 PHE A N 1
ATOM 662 C CA . PHE A 1 85 ? 5.500 -3.135 -22.783 1.00 63.72 85 PHE A CA 1
ATOM 663 C C . PHE A 1 85 ? 6.275 -3.313 -21.467 1.00 63.72 85 PHE A C 1
ATOM 665 O O . PHE A 1 85 ? 5.659 -3.457 -20.411 1.00 63.72 85 PHE A O 1
ATOM 672 N N . GLN A 1 86 ? 7.610 -3.247 -21.508 1.00 71.94 86 GLN A N 1
ATOM 673 C CA . GLN A 1 86 ? 8.456 -3.394 -20.316 1.00 71.94 86 GLN A CA 1
ATOM 674 C C . GLN A 1 86 ? 8.357 -2.184 -19.381 1.00 71.94 86 GLN A C 1
ATOM 676 O O . GLN A 1 86 ? 8.627 -2.308 -18.191 1.00 71.94 86 GLN A O 1
ATOM 681 N N . PHE A 1 87 ? 7.904 -1.043 -19.901 1.00 74.31 87 PHE A N 1
ATOM 682 C CA . PHE A 1 87 ? 7.663 0.173 -19.132 1.00 74.31 87 PHE A CA 1
ATOM 683 C C . PHE A 1 87 ? 6.220 0.264 -18.609 1.00 74.31 87 PHE A C 1
ATOM 685 O O . PHE A 1 87 ? 5.997 0.540 -17.432 1.00 74.31 87 PHE A O 1
ATOM 692 N N . ILE A 1 88 ? 5.218 -0.004 -19.455 1.00 81.12 88 ILE A N 1
ATOM 693 C CA . ILE A 1 88 ? 3.799 0.210 -19.112 1.00 81.12 88 ILE A CA 1
ATOM 694 C C . ILE A 1 88 ? 3.322 -0.743 -18.008 1.00 81.12 88 ILE A C 1
ATOM 696 O O . ILE A 1 88 ? 2.596 -0.325 -17.104 1.00 81.12 88 ILE A O 1
ATOM 700 N N . VAL A 1 89 ? 3.717 -2.018 -18.058 1.00 83.75 89 VAL A N 1
ATOM 701 C CA . VAL A 1 89 ? 3.266 -3.031 -17.089 1.00 83.75 89 VAL A CA 1
ATOM 702 C C . VAL A 1 89 ? 3.705 -2.709 -15.650 1.00 83.75 89 VAL A C 1
ATOM 704 O O . VAL A 1 89 ? 2.828 -2.621 -14.783 1.00 83.75 89 VAL A O 1
ATOM 707 N N . PRO A 1 90 ? 5.001 -2.492 -15.349 1.00 86.06 90 PRO A N 1
ATOM 708 C CA . PRO A 1 90 ? 5.426 -2.146 -13.992 1.00 86.06 90 PRO A CA 1
ATOM 709 C C . PRO A 1 90 ? 4.924 -0.769 -13.546 1.00 86.06 90 PRO A C 1
ATOM 711 O O . PRO A 1 90 ? 4.639 -0.600 -12.361 1.00 86.06 90 PRO A O 1
ATOM 714 N N . LEU A 1 91 ? 4.719 0.179 -14.470 1.00 86.88 91 LEU A N 1
ATOM 715 C CA . LEU A 1 91 ? 4.115 1.476 -14.161 1.00 86.88 91 LEU A CA 1
ATOM 716 C C . LEU A 1 91 ? 2.685 1.313 -13.628 1.00 86.88 91 LEU A C 1
ATOM 718 O O . LEU A 1 91 ? 2.366 1.781 -12.533 1.00 86.88 91 LEU A O 1
ATOM 722 N N . LEU A 1 92 ? 1.823 0.620 -14.380 1.00 88.94 92 LEU A N 1
ATOM 723 C CA . LEU A 1 92 ? 0.433 0.378 -13.984 1.00 88.94 92 LEU A CA 1
ATOM 724 C C . LEU A 1 92 ? 0.361 -0.409 -12.677 1.00 88.94 92 LEU A C 1
ATOM 726 O O . LEU A 1 92 ? -0.406 -0.059 -11.779 1.00 88.94 92 LEU A O 1
ATOM 730 N N . PHE A 1 93 ? 1.190 -1.444 -12.545 1.00 89.56 93 PHE A N 1
ATOM 731 C CA . PHE A 1 93 ? 1.236 -2.258 -11.338 1.00 89.56 93 PHE A CA 1
ATOM 732 C C . PHE A 1 93 ? 1.696 -1.448 -10.115 1.00 89.56 93 PHE A C 1
ATOM 734 O O . PHE A 1 93 ? 1.077 -1.528 -9.051 1.00 89.56 93 PHE A O 1
ATOM 741 N N . GLY A 1 94 ? 2.710 -0.594 -10.281 1.00 88.50 94 GLY A N 1
ATOM 742 C CA . GLY A 1 94 ? 3.177 0.340 -9.259 1.00 88.50 94 GLY A CA 1
ATOM 743 C C . GLY A 1 94 ? 2.080 1.304 -8.803 1.00 88.50 94 GLY A C 1
ATOM 744 O O . GLY A 1 94 ? 1.863 1.458 -7.600 1.00 88.50 94 GLY A O 1
ATOM 745 N N . PHE A 1 95 ? 1.320 1.885 -9.738 1.00 91.88 95 PHE A N 1
ATOM 746 C CA . PHE A 1 95 ? 0.188 2.763 -9.418 1.00 91.88 95 PHE A CA 1
ATOM 747 C C . PHE A 1 95 ? -0.919 2.046 -8.643 1.00 91.88 95 PHE A C 1
ATOM 749 O O . PHE A 1 95 ? -1.442 2.600 -7.674 1.00 91.88 95 PHE A O 1
ATOM 756 N N . VAL A 1 96 ? -1.267 0.818 -9.036 1.00 93.00 96 VAL A N 1
ATOM 757 C CA . VAL A 1 96 ? -2.300 0.025 -8.353 1.00 93.00 96 VAL A CA 1
ATOM 758 C C . VAL A 1 96 ? -1.886 -0.279 -6.915 1.00 93.00 96 VAL A C 1
ATOM 760 O O . VAL A 1 96 ? -2.665 -0.030 -5.992 1.00 93.00 96 VAL A O 1
ATOM 763 N N . LEU A 1 97 ? -0.661 -0.769 -6.706 1.00 92.06 97 LEU A N 1
ATOM 764 C CA . LEU A 1 97 ? -0.155 -1.089 -5.369 1.00 92.06 97 LEU A CA 1
ATOM 765 C C . LEU A 1 97 ? -0.045 0.158 -4.494 1.00 92.06 97 LEU A C 1
ATOM 767 O O . LEU A 1 97 ? -0.556 0.173 -3.372 1.00 92.06 97 LEU A O 1
ATOM 771 N N . PHE A 1 98 ? 0.564 1.222 -5.016 1.00 90.31 98 PHE A N 1
ATOM 772 C CA . PHE A 1 98 ? 0.748 2.462 -4.273 1.00 90.31 98 PHE A CA 1
ATOM 773 C C . PHE A 1 98 ? -0.599 3.104 -3.916 1.00 90.31 98 PHE A C 1
ATOM 775 O O . PHE A 1 98 ? -0.836 3.449 -2.759 1.00 90.31 98 PHE A O 1
ATOM 782 N N . GLY A 1 99 ? -1.526 3.187 -4.874 1.00 90.88 99 GLY A N 1
ATOM 783 C CA . GLY A 1 99 ? -2.865 3.734 -4.659 1.00 90.88 99 GLY A CA 1
ATOM 784 C C . GLY A 1 99 ? -3.681 2.929 -3.644 1.00 90.88 99 GLY A C 1
ATOM 785 O O . GLY A 1 99 ? -4.304 3.509 -2.751 1.00 90.88 99 GLY A O 1
ATOM 786 N N . ALA A 1 100 ? -3.640 1.595 -3.723 1.00 89.88 100 ALA A N 1
ATOM 787 C CA . ALA A 1 100 ? -4.277 0.726 -2.735 1.00 89.88 100 ALA A CA 1
ATOM 788 C C . ALA A 1 100 ? -3.673 0.927 -1.337 1.00 89.88 100 ALA A C 1
ATOM 790 O O . ALA A 1 100 ? -4.413 1.083 -0.361 1.00 89.88 100 ALA A O 1
ATOM 791 N N . GLY A 1 101 ? -2.342 0.996 -1.249 1.00 88.44 101 GLY A N 1
ATOM 792 C CA . GLY A 1 101 ? -1.623 1.218 -0.001 1.00 88.44 101 GLY A CA 1
ATOM 793 C C . GLY A 1 101 ? -1.986 2.551 0.658 1.00 88.44 101 GLY A C 1
ATOM 794 O O . GLY A 1 101 ? -2.382 2.582 1.827 1.00 88.44 101 GLY A O 1
ATOM 795 N N . VAL A 1 102 ? -1.951 3.645 -0.110 1.00 91.44 102 VAL A N 1
ATOM 796 C CA . VAL A 1 102 ? -2.337 4.993 0.347 1.00 91.44 102 VAL A CA 1
ATOM 797 C C . VAL A 1 102 ? -3.796 5.028 0.797 1.00 91.44 102 VAL A C 1
ATOM 799 O O . VAL A 1 102 ? -4.094 5.585 1.853 1.00 91.44 102 VAL A O 1
ATOM 802 N N . LYS A 1 103 ? -4.714 4.388 0.061 1.00 90.94 103 LYS A N 1
ATOM 803 C CA . LYS A 1 103 ? -6.132 4.312 0.446 1.00 90.94 103 LYS A CA 1
ATOM 804 C C . LYS A 1 103 ? -6.321 3.625 1.800 1.00 90.94 103 LYS A C 1
ATOM 806 O O . LYS A 1 103 ? -7.111 4.106 2.612 1.00 90.94 103 LYS A O 1
ATOM 811 N N . ILE A 1 104 ? -5.610 2.522 2.050 1.00 87.50 104 ILE A N 1
ATOM 812 C CA . ILE A 1 104 ? -5.658 1.798 3.331 1.00 87.50 104 ILE A CA 1
ATOM 813 C C . ILE A 1 104 ? -5.090 2.663 4.459 1.00 87.50 104 ILE A C 1
ATOM 815 O O . ILE A 1 104 ? -5.686 2.730 5.535 1.00 87.50 104 ILE A O 1
ATOM 819 N N . VAL A 1 105 ? -3.977 3.362 4.225 1.00 88.25 105 VAL A N 1
ATOM 820 C CA . VAL A 1 105 ? -3.403 4.277 5.223 1.00 88.25 105 VAL A CA 1
ATOM 821 C C . VAL A 1 105 ? -4.380 5.408 5.535 1.00 88.25 105 VAL A C 1
ATOM 823 O O . VAL A 1 105 ? -4.672 5.658 6.705 1.00 88.25 105 VAL A O 1
ATOM 826 N N . TYR A 1 106 ? -4.947 6.047 4.512 1.00 87.81 106 TYR A N 1
ATOM 827 C CA . TYR A 1 106 ? -5.883 7.157 4.673 1.00 87.81 106 TYR A CA 1
ATOM 828 C C . TYR A 1 106 ? -7.149 6.742 5.430 1.00 87.81 106 TYR A C 1
ATOM 830 O O . TYR A 1 106 ? -7.553 7.429 6.367 1.00 87.81 106 TYR A O 1
ATOM 838 N N . SER A 1 107 ? -7.764 5.609 5.076 1.00 84.88 107 SER A N 1
ATOM 839 C CA . SER A 1 107 ? -9.005 5.155 5.718 1.00 84.88 107 SER A CA 1
ATOM 840 C C . SER A 1 107 ? -8.807 4.818 7.198 1.00 84.88 107 SER A C 1
ATOM 842 O O . SER A 1 107 ? -9.619 5.221 8.034 1.00 84.88 107 SER A O 1
ATOM 844 N N . ASN A 1 108 ? -7.705 4.144 7.540 1.00 83.75 108 ASN A N 1
ATOM 845 C CA . ASN A 1 108 ? -7.387 3.793 8.924 1.00 83.75 108 ASN A CA 1
ATOM 846 C C . ASN A 1 108 ? -6.980 5.024 9.742 1.00 83.75 108 ASN A C 1
ATOM 848 O O . ASN A 1 108 ? -7.422 5.160 10.880 1.00 83.75 108 ASN A O 1
ATOM 852 N N . THR A 1 109 ? -6.219 5.949 9.153 1.00 83.44 109 THR A N 1
ATOM 853 C CA . THR A 1 109 ? -5.821 7.214 9.793 1.00 83.44 109 THR A CA 1
ATOM 854 C C . THR A 1 109 ? -7.036 8.100 10.058 1.00 83.44 109 THR A C 1
ATOM 856 O O . THR A 1 109 ? -7.273 8.496 11.197 1.00 83.44 109 THR A O 1
ATOM 859 N N . LYS A 1 110 ? -7.888 8.337 9.051 1.00 80.50 110 LYS A N 1
ATOM 860 C CA . LYS A 1 110 ? -9.136 9.102 9.212 1.00 80.50 110 LYS A CA 1
ATOM 861 C C . LYS A 1 110 ? -10.004 8.519 10.329 1.00 80.50 110 LYS A C 1
ATOM 863 O O . LYS A 1 110 ? -10.470 9.246 11.195 1.00 80.50 110 LYS A O 1
ATOM 868 N N . SER A 1 111 ? -10.145 7.196 10.371 1.00 74.75 111 SER A N 1
ATOM 869 C CA . SER 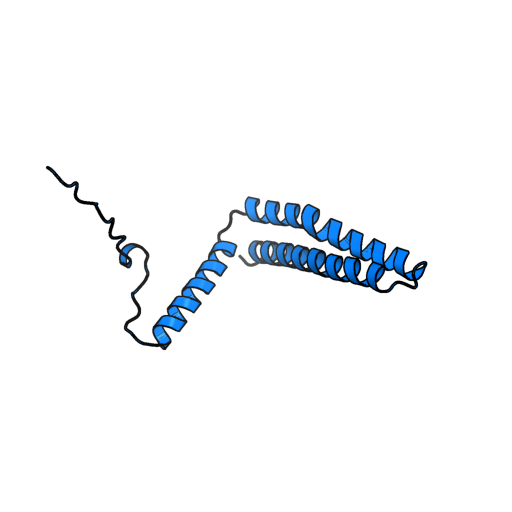A 1 111 ? -10.919 6.511 11.411 1.00 74.75 111 SER A CA 1
ATOM 870 C C . SER A 1 111 ? -10.329 6.623 12.830 1.00 74.75 111 SER A C 1
ATOM 872 O O . SER A 1 111 ? -11.030 6.341 13.801 1.00 74.75 111 SER A O 1
ATOM 874 N N . ILE A 1 112 ? -9.056 6.996 12.979 1.00 77.31 112 ILE A N 1
ATOM 875 C CA . ILE A 1 112 ? -8.430 7.266 14.283 1.00 77.31 112 ILE A CA 1
ATOM 876 C C . ILE A 1 112 ? -8.707 8.707 14.729 1.00 77.31 112 ILE A C 1
ATOM 878 O O . ILE A 1 112 ? -9.016 8.921 15.898 1.00 77.31 112 ILE A O 1
ATOM 882 N N . PHE A 1 113 ? -8.617 9.672 13.809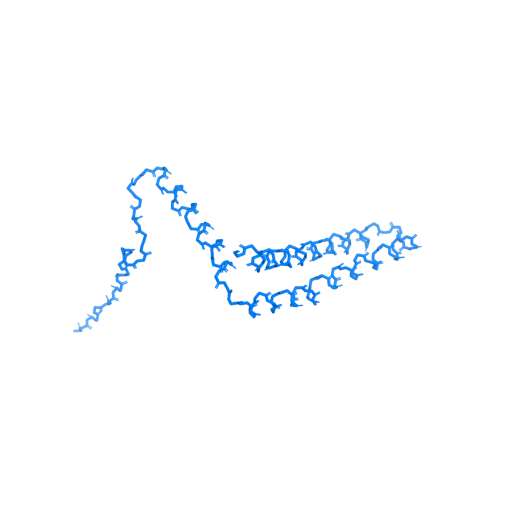 1.00 73.69 113 PHE A N 1
ATOM 883 C CA . PHE A 1 113 ? -8.697 11.103 14.123 1.00 73.69 113 PHE A CA 1
ATOM 884 C C . PHE A 1 113 ? -10.115 11.687 14.109 1.00 73.69 113 PHE A C 1
ATOM 886 O O . PHE A 1 113 ? -10.330 12.740 14.694 1.00 73.69 113 PHE A O 1
ATOM 893 N N . THR A 1 114 ? -11.086 11.044 13.453 1.00 66.56 114 THR A N 1
ATOM 894 C CA . THR A 1 114 ? -12.484 11.523 13.387 1.00 66.56 114 THR A CA 1
ATOM 895 C C . THR A 1 114 ? -13.383 10.871 14.451 1.00 66.56 114 THR A C 1
ATOM 897 O O . THR A 1 114 ? -14.505 10.476 14.142 1.00 66.56 114 THR A O 1
ATOM 900 N N . LYS A 1 115 ? -12.870 10.690 15.675 1.00 53.47 115 LYS A N 1
ATOM 901 C CA . LYS A 1 115 ? -13.662 10.211 16.820 1.00 53.47 115 LYS A CA 1
ATOM 902 C C . LYS A 1 115 ? -14.505 11.318 17.435 1.00 53.47 115 LYS A C 1
ATOM 904 O O . LYS A 1 115 ? -13.985 12.449 17.527 1.00 53.47 115 LYS A O 1
#